Protein AF-A0A3D0NGF1-F1 (afdb_monomer_lite)

Radius of gyration: 16.73 Å; chains: 1; bounding box: 42×25×46 Å

pLDDT: mean 77.4, std 11.04, range [46.44, 92.19]

Structure (mmCIF, N/CA/C/O backbone):
data_AF-A0A3D0NGF1-F1
#
_entry.id   AF-A0A3D0NGF1-F1
#
loop_
_atom_site.group_PDB
_atom_site.id
_atom_site.type_symbol
_atom_site.label_atom_id
_atom_site.label_alt_id
_atom_site.label_comp_id
_atom_site.label_asym_id
_atom_site.label_entity_id
_atom_site.label_seq_id
_atom_site.pdbx_PDB_ins_code
_atom_site.Cartn_x
_atom_site.Cartn_y
_atom_site.Cartn_z
_atom_site.occupancy
_atom_site.B_iso_or_equiv
_atom_site.auth_seq_id
_atom_site.auth_comp_id
_atom_site.auth_asym_id
_atom_site.auth_atom_id
_atom_site.pdbx_PDB_model_num
ATOM 1 N N . MET A 1 1 ? 5.523 2.176 21.029 1.00 46.44 1 MET A N 1
ATOM 2 C CA . MET A 1 1 ? 6.714 2.808 20.425 1.00 46.44 1 MET A CA 1
ATOM 3 C C . MET A 1 1 ? 6.992 2.084 19.118 1.00 46.44 1 MET A C 1
ATOM 5 O O . MET A 1 1 ? 7.255 0.888 19.196 1.00 46.44 1 MET A O 1
ATOM 9 N N . PRO A 1 2 ? 6.866 2.718 17.939 1.00 51.97 2 PRO A N 1
ATOM 10 C CA . PRO A 1 2 ? 7.411 2.127 16.721 1.00 51.97 2 PRO A CA 1
ATOM 11 C C . PRO A 1 2 ? 8.915 1.901 16.941 1.00 51.97 2 PRO A C 1
ATOM 13 O O . PRO A 1 2 ? 9.584 2.763 17.514 1.00 51.97 2 PRO A O 1
ATOM 16 N N . GLY A 1 3 ? 9.436 0.730 16.567 1.00 56.44 3 GLY A N 1
ATOM 17 C CA . GLY A 1 3 ? 10.875 0.470 16.625 1.00 56.44 3 GLY A CA 1
ATOM 18 C C . GLY A 1 3 ? 11.618 1.487 15.756 1.00 56.44 3 GLY A C 1
ATOM 19 O O . GLY A 1 3 ? 11.115 1.848 14.695 1.00 56.44 3 GLY A O 1
ATOM 20 N N . LEU A 1 4 ? 12.791 1.942 16.206 1.00 60.41 4 LEU A N 1
ATOM 21 C CA . LEU A 1 4 ? 13.599 3.064 15.684 1.00 60.41 4 LEU A CA 1
ATOM 22 C C . LEU A 1 4 ? 14.004 3.007 14.184 1.00 60.41 4 LEU A C 1
ATOM 24 O O . LEU A 1 4 ? 14.821 3.811 13.750 1.00 60.41 4 LEU A O 1
ATOM 28 N N . GLY A 1 5 ? 13.450 2.089 13.387 1.00 63.31 5 GLY A N 1
ATOM 29 C CA . GLY A 1 5 ? 13.681 1.950 11.945 1.00 63.31 5 GLY A CA 1
ATOM 30 C C . GLY A 1 5 ? 12.417 1.875 11.078 1.00 63.31 5 GLY A C 1
ATOM 31 O O . GLY A 1 5 ? 12.544 1.731 9.867 1.00 63.31 5 GLY A O 1
ATOM 32 N N . TYR A 1 6 ? 11.213 1.969 11.653 1.00 69.62 6 TYR A N 1
ATOM 33 C CA . TYR A 1 6 ? 9.962 1.915 10.887 1.00 69.62 6 TYR A CA 1
ATOM 34 C C . TYR A 1 6 ? 9.296 3.283 10.807 1.00 69.62 6 TYR A C 1
ATOM 36 O O . TYR A 1 6 ? 9.273 4.039 11.780 1.00 69.62 6 TYR A O 1
ATOM 44 N N . LEU A 1 7 ? 8.712 3.579 9.643 1.00 70.56 7 LEU A N 1
ATOM 45 C CA . LEU A 1 7 ? 7.881 4.762 9.460 1.00 70.56 7 LEU A CA 1
ATOM 46 C C . LEU A 1 7 ? 6.749 4.759 10.498 1.00 70.56 7 LEU A C 1
ATOM 48 O O . LEU A 1 7 ? 6.091 3.739 10.716 1.00 70.56 7 LEU A O 1
ATOM 52 N N . ASN A 1 8 ? 6.510 5.912 11.123 1.00 74.44 8 ASN A N 1
ATOM 53 C CA . ASN A 1 8 ? 5.393 6.099 12.042 1.00 74.44 8 ASN A CA 1
ATOM 54 C C . ASN A 1 8 ? 4.078 6.215 11.253 1.00 74.44 8 ASN A C 1
ATOM 56 O O . ASN A 1 8 ? 3.576 7.310 11.009 1.00 74.44 8 ASN A O 1
ATOM 60 N N . THR A 1 9 ? 3.561 5.074 10.809 1.00 72.00 9 THR A N 1
ATOM 61 C CA . THR A 1 9 ? 2.346 4.954 10.001 1.00 72.00 9 THR A CA 1
ATOM 62 C C . THR A 1 9 ? 1.395 3.926 10.619 1.00 72.00 9 THR A C 1
ATOM 64 O O . THR A 1 9 ? 1.863 2.944 11.206 1.00 72.00 9 THR A O 1
ATOM 67 N N . PRO A 1 10 ? 0.065 4.100 10.468 1.00 73.12 10 PRO A N 1
ATOM 68 C CA . PRO A 1 10 ? -0.891 3.052 10.808 1.00 73.12 10 PRO A CA 1
ATOM 69 C C . PRO A 1 10 ? -0.653 1.774 9.996 1.00 73.12 10 PRO A C 1
ATOM 71 O O . PRO A 1 10 ? -1.002 0.706 10.466 1.00 73.12 10 PRO A O 1
ATOM 74 N N . TRP A 1 11 ? -0.021 1.841 8.824 1.00 71.31 11 TRP A N 1
ATOM 75 C CA . TRP A 1 11 ? 0.274 0.676 7.986 1.00 71.31 11 TRP A CA 1
ATOM 76 C C . TRP A 1 11 ? 1.779 0.572 7.745 1.00 71.31 11 TRP A C 1
ATOM 78 O O . TRP A 1 11 ? 2.259 1.008 6.693 1.00 71.31 11 TRP A O 1
ATOM 88 N N . PRO A 1 12 ? 2.564 0.063 8.713 1.00 63.84 12 PRO A N 1
ATOM 89 C CA . PRO A 1 12 ? 3.952 -0.266 8.429 1.00 63.84 12 PRO A CA 1
ATOM 90 C C . PRO A 1 12 ? 3.957 -1.277 7.276 1.00 63.84 12 PRO A C 1
ATOM 92 O O . PRO A 1 12 ? 3.125 -2.175 7.235 1.00 63.84 12 PRO A O 1
ATOM 95 N N . ALA A 1 13 ? 4.843 -1.100 6.295 1.00 56.59 13 ALA A N 1
ATOM 96 C CA . ALA A 1 13 ? 4.886 -1.959 5.107 1.00 56.59 13 ALA A CA 1
ATOM 97 C C . ALA A 1 13 ? 5.194 -3.441 5.433 1.00 56.59 13 ALA A C 1
ATOM 99 O O . ALA A 1 13 ? 5.007 -4.311 4.588 1.00 56.59 13 ALA A O 1
ATOM 100 N N . GLU A 1 14 ? 5.650 -3.735 6.654 1.00 56.91 14 GLU A N 1
ATOM 101 C CA . GLU A 1 14 ? 5.624 -5.082 7.219 1.00 56.91 14 GLU A CA 1
ATOM 102 C C . GLU A 1 14 ? 4.257 -5.361 7.826 1.00 56.91 14 GLU A C 1
ATOM 104 O O . GLU A 1 14 ? 3.786 -4.538 8.597 1.00 56.91 14 GLU A O 1
ATOM 109 N N . ASP A 1 15 ? 3.688 -6.532 7.528 1.00 59.66 15 ASP A N 1
ATOM 110 C CA . ASP A 1 15 ? 2.359 -7.051 7.892 1.00 59.66 15 ASP A CA 1
ATOM 111 C C . ASP A 1 15 ? 1.924 -6.950 9.396 1.00 59.66 15 ASP A C 1
ATOM 113 O O . ASP A 1 15 ? 1.351 -7.877 9.957 1.00 59.66 15 ASP A O 1
ATOM 117 N N . GLY A 1 16 ? 2.112 -5.838 10.103 1.00 54.16 16 GLY A N 1
ATOM 118 C CA . GLY A 1 16 ? 1.586 -5.592 11.448 1.00 54.16 16 GLY A CA 1
ATOM 119 C C . GLY A 1 16 ? 2.279 -6.359 12.583 1.00 54.16 16 GLY A C 1
ATOM 120 O O . GLY A 1 16 ? 1.648 -6.615 13.606 1.00 54.16 16 GLY A O 1
ATOM 121 N N . GLY A 1 17 ? 3.558 -6.727 12.441 1.00 58.38 17 GLY A N 1
ATOM 122 C CA . GLY A 1 17 ? 4.343 -7.427 13.474 1.00 58.38 17 GLY A CA 1
ATOM 123 C C . GLY A 1 17 ? 4.619 -8.909 13.161 1.00 58.38 17 GLY A C 1
ATOM 124 O O . GLY A 1 17 ? 4.327 -9.366 12.056 1.00 58.38 17 GLY A O 1
ATOM 125 N N . PRO A 1 18 ? 5.183 -9.691 14.109 1.00 58.50 18 PRO A N 1
ATOM 126 C CA . PRO A 1 18 ? 5.693 -11.047 13.849 1.00 58.50 18 PRO A CA 1
ATOM 127 C C . PRO A 1 18 ? 4.665 -12.021 13.262 1.00 58.50 18 PRO A C 1
ATOM 129 O O . PRO A 1 18 ? 5.024 -12.929 12.518 1.00 58.50 18 PRO A O 1
ATOM 132 N N . ALA A 1 19 ? 3.387 -11.821 13.590 1.00 63.22 19 ALA A N 1
ATOM 133 C CA . ALA A 1 19 ? 2.283 -12.669 13.153 1.00 63.22 19 ALA A CA 1
ATOM 134 C C . ALA A 1 19 ? 1.748 -12.331 11.749 1.00 63.22 19 ALA A C 1
ATOM 136 O O . ALA A 1 19 ? 0.891 -13.049 11.243 1.00 63.22 19 ALA A O 1
ATOM 137 N N . ARG A 1 20 ? 2.241 -11.261 11.118 1.00 63.72 20 ARG A N 1
ATOM 138 C CA . ARG A 1 20 ? 1.892 -10.861 9.751 1.00 63.72 20 ARG A CA 1
ATOM 139 C C . ARG A 1 20 ? 0.385 -10.702 9.479 1.00 63.72 20 ARG A C 1
ATOM 141 O O . ARG A 1 20 ? -0.120 -11.110 8.439 1.00 63.72 20 ARG A O 1
ATOM 148 N N . LEU A 1 21 ? -0.347 -10.120 10.426 1.00 65.00 21 LEU A N 1
ATOM 149 C CA . LEU A 1 21 ? -1.810 -10.051 10.393 1.00 65.00 21 LEU A CA 1
ATOM 150 C C . LEU A 1 21 ? -2.392 -8.890 9.570 1.00 65.00 21 LEU A C 1
ATOM 152 O O . LEU A 1 21 ? -3.609 -8.744 9.546 1.00 65.00 21 LEU A O 1
ATOM 156 N N . GLN A 1 22 ? -1.566 -8.065 8.910 1.00 67.19 22 GLN A N 1
ATOM 157 C CA . GLN A 1 22 ? -2.025 -6.911 8.112 1.00 67.19 22 GLN A CA 1
ATOM 158 C C . GLN A 1 22 ? -3.021 -6.017 8.868 1.00 67.19 22 GLN A C 1
ATOM 160 O O . GLN A 1 22 ? -3.989 -5.519 8.300 1.00 67.19 22 GLN A O 1
ATOM 165 N N . VAL A 1 23 ? -2.810 -5.835 10.172 1.00 68.00 23 VAL A N 1
ATOM 166 C CA . VAL A 1 23 ? -3.632 -4.959 11.012 1.00 68.00 23 VAL A CA 1
ATOM 167 C C . VAL A 1 23 ? -2.951 -3.608 11.177 1.00 68.00 23 VAL A C 1
ATOM 169 O O . VAL A 1 23 ? -1.723 -3.557 11.310 1.00 68.00 23 VAL A O 1
ATOM 172 N N . PRO A 1 24 ? -3.717 -2.506 11.186 1.00 72.38 24 PRO A N 1
ATOM 173 C CA . PRO A 1 24 ? -3.121 -1.205 11.353 1.00 72.38 24 PRO A CA 1
ATOM 174 C C . PRO A 1 24 ? -2.587 -1.042 12.773 1.00 72.38 24 PRO A C 1
ATOM 176 O O . PRO A 1 24 ? -3.258 -1.332 13.764 1.00 72.38 24 PRO A O 1
ATOM 179 N N . ASN A 1 25 ? -1.354 -0.568 12.872 1.00 72.38 25 ASN A N 1
ATOM 180 C CA . ASN A 1 25 ? -0.662 -0.369 14.129 1.00 72.38 25 ASN A CA 1
ATOM 181 C C . ASN A 1 25 ? -1.323 0.757 14.938 1.00 72.38 25 ASN A C 1
ATOM 183 O O . ASN A 1 25 ? -1.412 1.893 14.474 1.00 72.38 25 ASN A O 1
ATOM 187 N N . GLY A 1 26 ? -1.762 0.444 16.159 1.00 71.62 26 GLY A N 1
ATOM 188 C CA . GLY A 1 26 ? -2.309 1.429 17.096 1.00 71.62 26 GLY A CA 1
ATO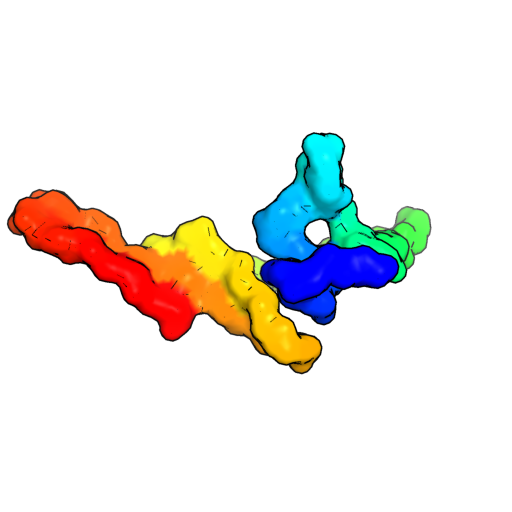M 189 C C . GLY A 1 26 ? -3.637 2.072 16.674 1.00 71.62 26 GLY A C 1
ATOM 190 O O . GLY A 1 26 ? -4.030 3.064 17.283 1.00 71.62 26 GLY A O 1
ATOM 191 N N . ALA A 1 27 ? -4.331 1.533 15.664 1.00 70.94 27 ALA A N 1
ATOM 192 C CA . ALA A 1 27 ? -5.609 2.052 15.180 1.00 70.94 27 ALA A CA 1
ATOM 193 C C . ALA A 1 27 ? -6.657 0.939 15.032 1.00 70.94 27 ALA A C 1
ATOM 195 O O . ALA A 1 27 ? -6.334 -0.204 14.720 1.00 70.94 27 ALA A O 1
ATOM 196 N N . ALA A 1 28 ? -7.934 1.284 15.208 1.00 70.44 28 ALA A N 1
ATOM 197 C CA . ALA A 1 28 ? -9.067 0.350 15.177 1.00 70.44 28 ALA A CA 1
ATOM 198 C C . ALA A 1 28 ? -9.462 -0.134 13.759 1.00 70.44 28 ALA A C 1
ATOM 200 O O . ALA A 1 28 ? -10.608 -0.511 13.518 1.00 70.44 28 ALA A O 1
ATOM 201 N N . GLY A 1 29 ? -8.546 -0.108 12.789 1.00 74.56 29 GLY A N 1
ATOM 202 C CA . GLY A 1 29 ? -8.895 -0.357 11.391 1.00 74.56 29 GLY A CA 1
ATOM 203 C C . GLY A 1 29 ? -9.732 0.769 10.794 1.00 74.56 29 GLY A C 1
ATOM 204 O O . GLY A 1 29 ? -9.552 1.938 11.122 1.00 74.56 29 GLY A O 1
ATOM 205 N N . LEU A 1 30 ? -10.651 0.406 9.900 1.00 78.19 30 LEU A N 1
ATOM 206 C CA . LEU A 1 30 ? -11.573 1.346 9.257 1.00 78.19 30 LEU A CA 1
ATOM 207 C C . LEU A 1 30 ? -12.735 1.780 10.170 1.00 78.19 30 LEU A C 1
ATOM 209 O O . LEU A 1 30 ? -13.485 2.667 9.783 1.00 78.19 30 LEU A O 1
ATOM 213 N N . GLY A 1 31 ? -12.897 1.170 11.354 1.00 81.62 31 GLY A N 1
ATOM 214 C CA . GLY A 1 31 ? -13.901 1.576 12.346 1.00 81.62 31 GLY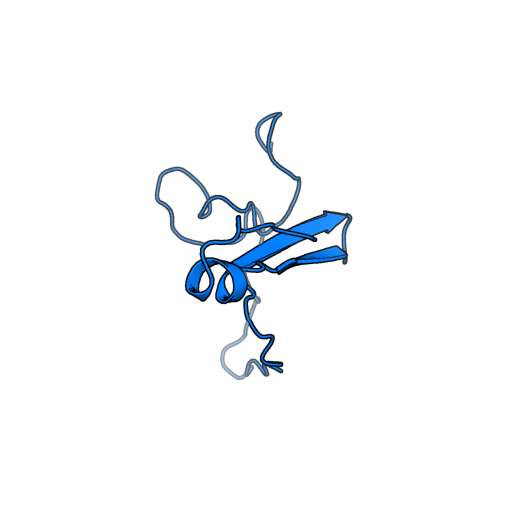 A CA 1
ATOM 215 C C . GLY A 1 31 ? -15.364 1.396 11.922 1.00 81.62 31 GLY A C 1
ATOM 216 O O . GLY A 1 31 ? -16.218 2.094 12.455 1.00 81.62 31 GLY A O 1
ATOM 217 N N . LEU A 1 32 ? -15.653 0.491 10.977 1.00 84.19 32 LEU A N 1
ATOM 218 C CA . LEU A 1 32 ? -16.991 0.333 10.395 1.00 84.19 32 LEU A CA 1
ATOM 219 C C . LEU A 1 32 ? -18.019 -0.184 11.416 1.00 84.19 32 LEU A C 1
ATOM 221 O O . LEU A 1 32 ? -17.826 -1.235 12.031 1.00 84.19 32 LEU A O 1
ATOM 225 N N . GLY A 1 33 ? -19.141 0.524 11.545 1.00 88.44 33 GLY A N 1
ATOM 226 C CA . GLY A 1 33 ? -20.311 0.101 12.314 1.00 88.44 33 GLY A CA 1
ATOM 227 C C . GLY A 1 33 ? -21.204 -0.920 11.580 1.00 88.44 33 GLY A C 1
ATOM 228 O O . GLY A 1 33 ? -21.064 -1.117 10.373 1.00 88.44 33 GLY A O 1
ATOM 229 N N . PRO A 1 34 ? -22.188 -1.544 12.264 1.00 86.50 34 PRO A N 1
ATOM 230 C CA . PRO A 1 34 ? -22.998 -2.645 11.713 1.00 86.50 34 PRO A CA 1
ATOM 231 C C . PRO A 1 34 ? -23.770 -2.332 10.421 1.00 86.50 34 PRO A C 1
ATOM 233 O O . PRO A 1 34 ? -24.100 -3.243 9.665 1.00 86.50 34 PRO A O 1
ATOM 236 N N . ALA A 1 35 ? -24.083 -1.058 10.177 1.00 92.12 35 ALA A N 1
ATOM 237 C CA . ALA A 1 35 ? -24.819 -0.599 8.998 1.00 92.12 35 ALA A CA 1
ATOM 238 C C . ALA A 1 35 ? -23.949 0.195 8.007 1.00 92.12 35 ALA A C 1
ATOM 240 O O . ALA A 1 35 ? -24.445 0.635 6.968 1.00 92.12 35 ALA A O 1
ATOM 241 N N . GLU A 1 36 ? -22.665 0.394 8.309 1.00 92.19 36 GLU A N 1
ATOM 242 C CA . GLU A 1 36 ? -21.767 1.163 7.457 1.00 92.19 36 GLU A CA 1
ATOM 243 C C . GLU A 1 36 ? -21.221 0.299 6.323 1.00 92.19 36 GLU A C 1
ATOM 245 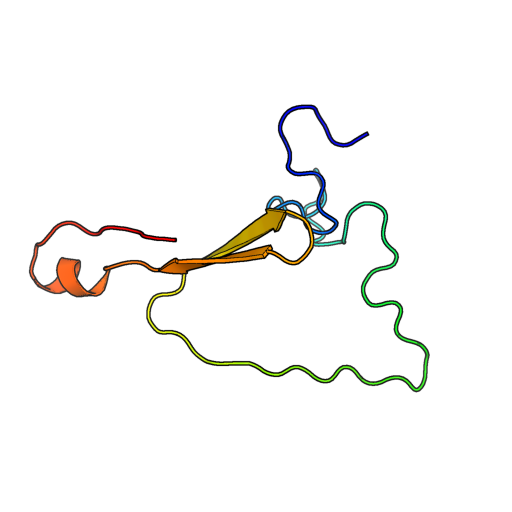O O . GLU A 1 36 ? -20.921 -0.885 6.481 1.00 92.19 36 GLU A O 1
ATOM 250 N N . ARG A 1 37 ? -21.094 0.903 5.140 1.00 86.12 37 ARG A N 1
ATOM 251 C CA . ARG A 1 37 ? -20.539 0.242 3.960 1.00 86.12 37 ARG A CA 1
ATOM 252 C C . ARG A 1 37 ? -19.330 1.004 3.469 1.00 86.12 37 ARG A C 1
ATOM 254 O O . ARG A 1 37 ? -19.394 2.211 3.248 1.00 86.12 37 ARG A O 1
ATOM 261 N N . LEU A 1 38 ? -18.254 0.268 3.231 1.00 88.00 38 LEU A N 1
ATOM 262 C CA . LEU A 1 38 ? -17.074 0.815 2.589 1.00 88.00 38 LEU A CA 1
ATOM 263 C C . LEU A 1 38 ? -17.356 1.053 1.104 1.00 88.00 38 LEU A C 1
ATOM 265 O O . LEU A 1 38 ? -17.882 0.181 0.411 1.00 88.00 38 LEU A O 1
ATOM 269 N N . GLN A 1 39 ? -16.952 2.218 0.611 1.00 87.12 39 GLN A N 1
ATOM 270 C CA . GLN A 1 39 ? -16.831 2.468 -0.817 1.00 87.12 39 GLN A CA 1
ATOM 271 C C . GLN A 1 39 ? -15.352 2.576 -1.158 1.00 87.12 39 GLN A C 1
ATOM 273 O O . GLN A 1 39 ? -14.606 3.307 -0.510 1.00 87.12 39 GLN A O 1
ATOM 278 N N . ALA A 1 40 ? -14.928 1.843 -2.180 1.00 85.56 40 ALA A N 1
ATOM 279 C CA . ALA A 1 40 ? -13.570 1.898 -2.687 1.00 85.56 40 ALA A CA 1
ATOM 280 C C . ALA A 1 40 ? -13.598 2.394 -4.129 1.00 85.56 40 ALA A C 1
ATOM 282 O O . ALA A 1 40 ? -14.372 1.907 -4.954 1.00 85.56 40 ALA A O 1
ATOM 283 N N . ARG A 1 41 ? -12.721 3.348 -4.443 1.00 86.94 41 ARG A N 1
ATOM 284 C CA . ARG A 1 41 ? -12.449 3.752 -5.819 1.00 86.94 41 ARG A CA 1
ATOM 285 C C . ARG A 1 41 ? -11.072 3.242 -6.198 1.00 86.94 41 ARG A C 1
ATOM 287 O O . ARG A 1 41 ? -10.072 3.701 -5.657 1.00 86.94 41 ARG A O 1
ATOM 294 N N . ALA A 1 42 ? -11.029 2.306 -7.136 1.00 83.69 42 ALA A N 1
ATOM 295 C CA . ALA A 1 42 ? -9.782 1.792 -7.676 1.00 83.69 42 ALA A CA 1
ATOM 296 C C . ALA A 1 42 ? -9.523 2.395 -9.059 1.00 83.69 42 ALA A C 1
ATOM 298 O O . ALA A 1 42 ? -10.433 2.523 -9.880 1.00 83.69 42 ALA A O 1
ATOM 299 N N . VAL A 1 43 ? -8.268 2.743 -9.325 1.00 81.56 43 VAL A N 1
ATOM 300 C CA . VAL A 1 43 ? -7.788 3.080 -10.666 1.00 81.56 43 VAL A CA 1
ATOM 301 C C . VAL A 1 43 ? -6.668 2.110 -10.989 1.00 81.56 43 VAL A C 1
ATOM 303 O O . VAL A 1 43 ? -5.712 1.985 -10.227 1.00 81.56 43 VAL A O 1
ATOM 306 N N . THR A 1 44 ? -6.780 1.418 -12.119 1.00 82.81 44 THR A N 1
ATOM 307 C CA . THR A 1 44 ? -5.737 0.482 -12.542 1.00 82.81 44 THR A CA 1
ATOM 308 C C . THR A 1 44 ? -4.543 1.259 -13.086 1.00 82.81 44 THR A C 1
ATOM 310 O O . THR A 1 44 ? -4.687 2.117 -13.961 1.00 82.81 44 THR A O 1
ATOM 313 N N . ARG A 1 45 ? -3.349 0.953 -12.575 1.00 84.12 45 ARG A N 1
ATOM 314 C CA . ARG A 1 45 ? -2.074 1.461 -13.085 1.00 84.12 45 ARG A CA 1
ATOM 315 C C . ARG A 1 45 ? -1.232 0.288 -13.571 1.00 84.12 45 ARG A C 1
ATOM 317 O O . ARG A 1 45 ? -1.127 -0.735 -12.902 1.00 84.12 45 ARG A O 1
ATOM 324 N N . LEU A 1 46 ? -0.675 0.425 -14.772 1.00 82.12 46 LEU A N 1
ATOM 325 C CA . LEU A 1 46 ? 0.157 -0.614 -15.365 1.00 82.12 46 LEU A CA 1
ATOM 326 C C . LEU A 1 46 ? 1.495 -0.675 -14.620 1.00 82.12 46 LEU A C 1
ATOM 328 O O . LEU A 1 46 ? 2.116 0.358 -14.379 1.00 82.12 46 LEU A O 1
ATOM 332 N N . MET A 1 47 ? 1.964 -1.891 -14.338 1.00 84.94 47 MET A N 1
ATOM 333 C CA . MET A 1 47 ? 3.301 -2.147 -13.782 1.00 84.94 47 MET A CA 1
ATOM 334 C C . MET A 1 47 ? 3.551 -1.549 -12.391 1.00 84.94 47 MET A C 1
ATOM 336 O O . MET A 1 47 ? 4.698 -1.290 -12.028 1.00 84.94 47 MET A O 1
ATOM 340 N N . SER A 1 48 ? 2.490 -1.334 -11.619 1.00 82.88 48 SER A N 1
ATOM 341 C CA . SER A 1 48 ? 2.575 -0.968 -10.208 1.00 82.88 48 SER A CA 1
ATOM 342 C C . SER A 1 48 ? 2.819 -2.208 -9.356 1.00 82.88 48 SER A C 1
ATOM 344 O O . SER A 1 48 ? 2.123 -3.207 -9.522 1.00 82.88 48 SER A O 1
ATOM 346 N N . THR A 1 49 ? 3.808 -2.157 -8.466 1.00 77.56 49 THR A N 1
ATOM 347 C CA . THR A 1 49 ? 4.229 -3.325 -7.668 1.00 77.56 49 THR A CA 1
ATOM 348 C C . THR A 1 49 ? 4.096 -3.113 -6.169 1.00 77.56 49 THR A C 1
ATOM 350 O O . THR A 1 49 ? 3.875 -4.080 -5.448 1.00 77.56 49 THR A O 1
ATOM 353 N N . MET A 1 50 ? 4.213 -1.874 -5.689 1.00 81.31 50 MET A N 1
ATOM 354 C CA . MET A 1 50 ? 4.163 -1.569 -4.263 1.00 81.31 50 MET A CA 1
ATOM 355 C C . MET A 1 50 ? 3.667 -0.145 -4.028 1.00 81.31 50 MET A C 1
ATOM 357 O O . MET A 1 50 ? 3.975 0.759 -4.804 1.00 81.31 50 MET A O 1
ATOM 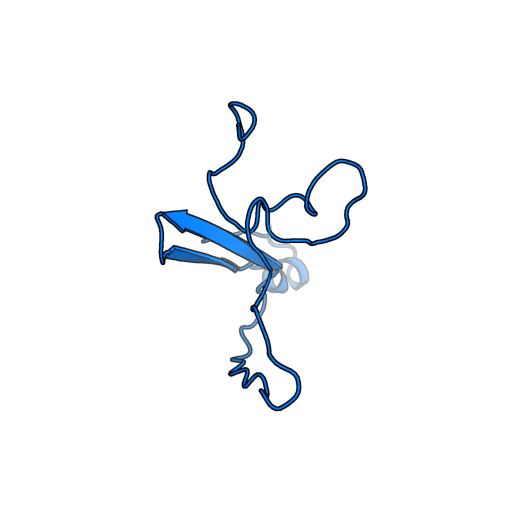361 N N . THR A 1 51 ? 2.944 0.054 -2.930 1.00 83.12 51 THR A N 1
ATOM 362 C CA . THR A 1 51 ? 2.585 1.375 -2.413 1.00 83.12 51 THR A CA 1
ATOM 363 C C . THR A 1 51 ? 3.343 1.608 -1.113 1.00 83.12 51 THR A C 1
ATOM 365 O O . THR A 1 51 ? 3.358 0.733 -0.251 1.00 83.12 51 THR A O 1
ATOM 368 N N . VAL A 1 52 ? 3.966 2.773 -0.967 1.00 79.69 52 VAL A N 1
ATOM 369 C CA . VAL A 1 52 ? 4.715 3.167 0.230 1.00 79.69 52 VAL A CA 1
ATOM 370 C C . VAL A 1 52 ? 4.088 4.431 0.802 1.00 79.69 52 VAL A C 1
ATOM 372 O O . VAL A 1 52 ? 3.705 5.334 0.060 1.00 79.69 52 VAL A O 1
ATOM 375 N N . LEU A 1 53 ? 3.956 4.489 2.123 1.00 80.19 53 LEU A N 1
ATOM 376 C CA . LEU A 1 53 ? 3.469 5.679 2.816 1.00 80.19 53 LEU A CA 1
ATOM 377 C C . LEU A 1 53 ? 4.643 6.614 3.135 1.00 80.19 53 LEU A C 1
ATOM 379 O O . LEU A 1 53 ? 5.751 6.141 3.377 1.00 80.19 53 LEU A O 1
ATOM 383 N N . GLY A 1 54 ? 4.403 7.924 3.097 1.00 78.75 54 GLY A N 1
ATOM 384 C CA . GLY A 1 54 ? 5.370 8.962 3.474 1.00 78.75 54 GLY A CA 1
ATOM 385 C C . GLY A 1 54 ? 4.931 9.724 4.721 1.00 78.75 54 GLY A C 1
ATOM 386 O O . GLY A 1 54 ? 4.508 9.121 5.711 1.00 78.75 54 GLY A O 1
ATOM 387 N N . ALA A 1 55 ? 5.004 11.057 4.677 1.00 81.94 55 ALA A N 1
ATOM 388 C CA . ALA A 1 55 ? 4.367 11.902 5.686 1.00 81.94 55 ALA A CA 1
ATOM 389 C C . ALA A 1 55 ? 2.830 11.695 5.696 1.00 81.94 55 ALA A C 1
ATOM 391 O O . ALA A 1 55 ? 2.276 11.120 4.753 1.00 81.94 55 ALA A O 1
ATOM 392 N N . PRO A 1 56 ? 2.099 12.137 6.739 1.00 80.06 56 PRO A N 1
ATOM 393 C CA . PRO A 1 56 ? 0.645 11.984 6.790 1.00 80.06 56 PRO A CA 1
ATOM 394 C C . PRO A 1 56 ? -0.053 12.520 5.528 1.00 80.06 56 PRO A C 1
ATOM 396 O O . PRO A 1 56 ? 0.056 13.699 5.204 1.00 80.06 56 PRO A O 1
ATOM 399 N N . GLY A 1 57 ? -0.777 11.643 4.824 1.00 80.75 57 GLY A N 1
ATOM 400 C CA . GLY A 1 57 ? -1.466 11.951 3.562 1.00 80.75 57 GLY A CA 1
ATOM 401 C C . GLY A 1 57 ? -0.668 11.635 2.292 1.00 80.75 57 GLY A C 1
ATOM 402 O O . GLY A 1 57 ? -1.246 11.617 1.206 1.00 80.75 57 GLY A O 1
ATOM 403 N N . GLU A 1 58 ? 0.625 11.329 2.405 1.00 84.69 58 GLU A N 1
ATOM 404 C CA . GLU A 1 58 ? 1.464 10.979 1.262 1.00 84.69 58 GLU A CA 1
ATOM 405 C C . GLU A 1 58 ? 1.418 9.483 0.957 1.00 84.69 58 GLU A C 1
ATOM 407 O O . GLU A 1 58 ? 1.669 8.630 1.816 1.00 84.69 58 GLU A O 1
ATOM 412 N N . VAL A 1 59 ? 1.139 9.175 -0.309 1.00 85.31 59 VAL A N 1
ATOM 413 C CA . VAL A 1 59 ? 1.098 7.817 -0.841 1.00 85.31 59 VAL A CA 1
ATOM 414 C C . VAL A 1 59 ? 1.900 7.780 -2.132 1.00 85.31 59 VAL A C 1
ATOM 416 O O . VAL A 1 59 ? 1.582 8.465 -3.103 1.00 85.31 59 VAL A O 1
ATOM 419 N N . TYR A 1 60 ? 2.928 6.947 -2.140 1.00 84.31 60 TYR A N 1
ATOM 420 C CA . TYR A 1 60 ? 3.876 6.794 -3.230 1.00 84.31 60 TYR A CA 1
ATOM 421 C C . TYR A 1 60 ? 3.663 5.444 -3.915 1.00 84.31 60 TYR A C 1
ATOM 423 O O . TYR A 1 60 ? 3.542 4.423 -3.238 1.00 84.31 60 TYR A O 1
ATOM 431 N N . LEU A 1 61 ? 3.608 5.419 -5.249 1.00 87.62 61 LEU A N 1
ATOM 432 C CA . LEU A 1 61 ? 3.327 4.205 -6.021 1.00 87.62 61 LEU A CA 1
ATOM 433 C C . LEU A 1 61 ? 4.556 3.789 -6.824 1.00 87.62 61 LEU A C 1
ATOM 435 O O . LEU A 1 61 ? 4.874 4.384 -7.852 1.00 87.62 61 LEU A O 1
ATOM 439 N N . LEU A 1 62 ? 5.204 2.709 -6.399 1.00 86.38 62 LEU A N 1
ATOM 440 C CA . LEU A 1 62 ? 6.337 2.154 -7.117 1.00 86.38 62 LEU A CA 1
ATOM 441 C C . LEU A 1 62 ? 5.867 1.526 -8.434 1.00 86.38 62 LEU A C 1
ATOM 443 O O . LEU A 1 62 ? 5.026 0.621 -8.458 1.00 86.38 62 LEU A O 1
ATOM 447 N N . THR A 1 63 ? 6.446 1.995 -9.537 1.00 87.62 63 THR A N 1
ATOM 448 C CA . THR A 1 63 ? 6.219 1.462 -10.885 1.00 87.62 63 THR A CA 1
ATOM 449 C C . THR A 1 63 ? 7.503 0.879 -11.463 1.00 87.62 63 THR A C 1
ATOM 451 O O . THR A 1 63 ? 8.590 1.420 -11.262 1.00 87.62 63 THR A O 1
ATOM 454 N N . HIS A 1 64 ? 7.389 -0.236 -12.184 1.00 84.00 64 HIS A N 1
ATOM 455 C CA . HIS A 1 64 ? 8.519 -0.942 -12.794 1.00 84.00 64 HIS A CA 1
ATOM 456 C C . HIS A 1 64 ? 8.507 -0.824 -14.319 1.00 84.00 64 HIS A C 1
ATOM 458 O O . HIS A 1 64 ? 7.453 -0.796 -14.941 1.00 84.00 64 HIS A O 1
ATOM 464 N N . SER A 1 65 ? 9.681 -0.869 -14.949 1.00 84.44 65 SER A N 1
ATOM 465 C CA . SER A 1 65 ? 9.845 -0.965 -16.408 1.00 84.44 65 SER A CA 1
ATOM 466 C C . SER A 1 65 ? 10.049 -2.410 -16.906 1.00 84.44 65 SER A C 1
ATOM 468 O O . SER A 1 65 ? 10.761 -2.661 -17.874 1.00 84.44 65 SER A O 1
ATOM 470 N N . ALA A 1 66 ? 9.378 -3.382 -16.279 1.00 82.62 66 ALA A N 1
ATOM 471 C CA . ALA A 1 66 ? 9.434 -4.818 -16.590 1.00 82.62 66 ALA A CA 1
ATOM 472 C C . ALA A 1 66 ? 9.183 -5.230 -18.064 1.00 82.62 66 ALA A C 1
ATOM 474 O O . ALA A 1 66 ? 9.690 -6.260 -18.494 1.00 82.62 66 ALA A O 1
ATOM 475 N N . ILE A 1 67 ? 8.461 -4.446 -18.878 1.00 85.19 67 ILE A N 1
ATOM 476 C CA . ILE A 1 67 ? 8.238 -4.743 -20.306 1.00 85.19 67 ILE A CA 1
ATOM 477 C C . ILE A 1 67 ? 9.566 -4.719 -21.075 1.00 85.19 67 ILE A C 1
ATOM 479 O O . ILE A 1 67 ? 9.754 -5.523 -21.985 1.00 85.19 67 ILE A O 1
ATOM 483 N N . ARG A 1 68 ? 10.517 -3.864 -20.673 1.00 85.56 68 ARG A N 1
ATOM 484 C CA . ARG A 1 68 ? 11.838 -3.746 -21.313 1.00 85.56 68 ARG A CA 1
ATOM 485 C C . ARG A 1 68 ? 12.647 -5.044 -21.238 1.00 85.56 68 ARG A C 1
ATOM 487 O O . ARG A 1 68 ? 13.410 -5.326 -22.158 1.00 85.56 68 ARG A O 1
ATOM 494 N N . ALA A 1 69 ? 12.406 -5.873 -20.221 1.00 86.56 69 ALA A N 1
ATOM 495 C CA . ALA A 1 69 ? 13.045 -7.181 -20.092 1.00 86.56 69 ALA A CA 1
ATOM 496 C C . ALA A 1 69 ? 12.689 -8.132 -21.246 1.00 86.56 69 ALA A C 1
ATOM 498 O O . ALA A 1 69 ? 13.512 -8.955 -21.634 1.00 86.56 69 ALA A O 1
ATOM 499 N N . ARG A 1 70 ? 11.507 -7.980 -21.866 1.00 87.38 70 ARG A N 1
ATOM 500 C CA . ARG A 1 70 ? 11.114 -8.770 -23.050 1.00 87.38 70 ARG A CA 1
ATOM 501 C C . ARG A 1 70 ? 11.971 -8.472 -24.284 1.00 87.38 70 ARG A C 1
ATOM 503 O O . ARG A 1 70 ? 11.941 -9.241 -25.233 1.00 87.38 70 ARG A O 1
ATOM 510 N N . LEU A 1 71 ? 12.719 -7.369 -24.262 1.00 91.50 71 LEU A N 1
ATOM 511 C CA . LEU A 1 71 ? 13.656 -6.950 -25.304 1.00 91.50 71 LEU A CA 1
ATOM 512 C C . LEU A 1 71 ? 15.124 -7.127 -24.868 1.00 91.50 71 LEU A C 1
ATOM 514 O O . LEU A 1 71 ? 16.016 -6.566 -25.495 1.00 91.50 71 LEU A O 1
ATOM 518 N N . GLY A 1 72 ? 15.386 -7.845 -23.768 1.00 91.75 72 GLY A N 1
ATOM 519 C CA . GLY A 1 72 ? 16.738 -8.053 -23.233 1.00 91.75 72 GLY A CA 1
ATOM 520 C C . GLY A 1 72 ? 17.347 -6.837 -22.522 1.00 91.75 72 GLY A C 1
ATOM 521 O O . GLY A 1 72 ? 18.540 -6.835 -22.232 1.00 91.75 72 GLY A O 1
ATOM 522 N N . LEU A 1 73 ? 16.558 -5.796 -22.233 1.00 91.69 73 LEU A N 1
ATOM 523 C CA . LEU A 1 73 ? 17.035 -4.580 -21.568 1.00 91.69 73 LEU A CA 1
ATOM 524 C C . LEU A 1 73 ? 16.826 -4.640 -20.039 1.00 91.69 73 LEU A C 1
ATOM 526 O O . LEU A 1 73 ? 15.829 -5.211 -19.589 1.00 91.69 73 LEU A O 1
ATOM 530 N N . PRO A 1 74 ? 17.690 -3.991 -19.226 1.00 89.00 74 PRO A N 1
ATOM 531 C CA . PRO A 1 74 ? 17.557 -3.985 -17.766 1.00 89.00 74 PRO A CA 1
ATOM 532 C C . PRO A 1 74 ? 16.236 -3.375 -17.298 1.00 89.00 74 PRO A C 1
ATOM 534 O O . PRO A 1 74 ? 15.779 -2.386 -17.867 1.00 89.00 74 PRO A O 1
ATOM 537 N N . THR A 1 75 ? 15.650 -3.892 -16.221 1.00 88.06 75 THR A N 1
ATOM 538 C CA . THR A 1 75 ? 14.487 -3.270 -15.573 1.00 88.06 75 THR A CA 1
ATOM 539 C C . THR A 1 75 ? 14.905 -2.125 -14.654 1.00 88.06 75 THR A C 1
ATOM 541 O O . THR A 1 75 ? 15.985 -2.146 -14.076 1.00 88.06 75 THR A O 1
ATOM 544 N N . SER A 1 76 ? 14.024 -1.148 -14.473 1.00 86.75 76 SER A N 1
ATOM 545 C CA . SER A 1 76 ? 14.176 -0.045 -13.520 1.00 86.75 76 SER A CA 1
ATOM 546 C C . SER A 1 76 ? 12.880 0.182 -12.749 1.00 86.75 76 SER A C 1
ATOM 548 O O . SER A 1 76 ? 11.804 -0.184 -13.230 1.00 86.75 76 SER A O 1
ATOM 550 N N . CYS A 1 77 ? 12.985 0.801 -11.576 1.00 83.62 77 CYS A N 1
ATOM 551 C CA . CYS A 1 77 ? 11.849 1.166 -10.734 1.00 83.62 77 CYS A CA 1
ATOM 552 C C . CYS A 1 77 ? 11.872 2.673 -10.481 1.00 83.62 77 CYS A C 1
ATOM 554 O O . CYS A 1 77 ? 12.949 3.264 -10.400 1.00 83.62 77 CYS A O 1
ATOM 556 N N . ARG A 1 78 ? 10.698 3.288 -10.349 1.00 81.19 78 ARG A N 1
ATOM 557 C CA . ARG A 1 78 ? 10.558 4.687 -9.931 1.00 81.19 78 ARG A CA 1
ATOM 558 C C . ARG A 1 78 ? 9.347 4.856 -9.027 1.00 81.19 78 ARG A C 1
ATOM 560 O O . ARG A 1 78 ? 8.369 4.119 -9.177 1.00 81.19 78 ARG A O 1
ATOM 567 N N . VAL A 1 79 ? 9.453 5.825 -8.1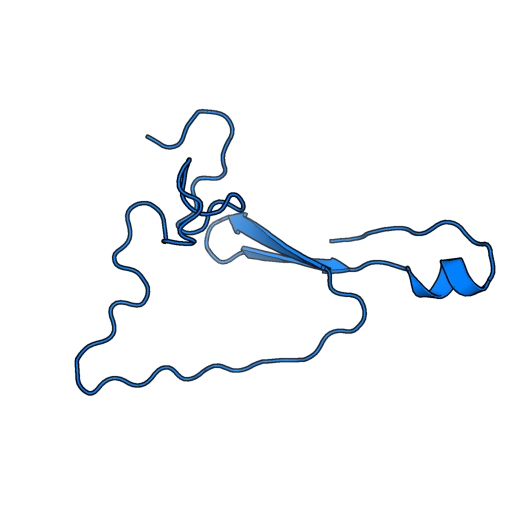31 1.00 79.81 79 VAL A N 1
ATOM 568 C CA . VAL A 1 79 ? 8.411 6.255 -7.200 1.00 79.81 79 VAL A CA 1
ATOM 569 C C . VAL A 1 79 ? 7.719 7.499 -7.744 1.00 79.81 79 VA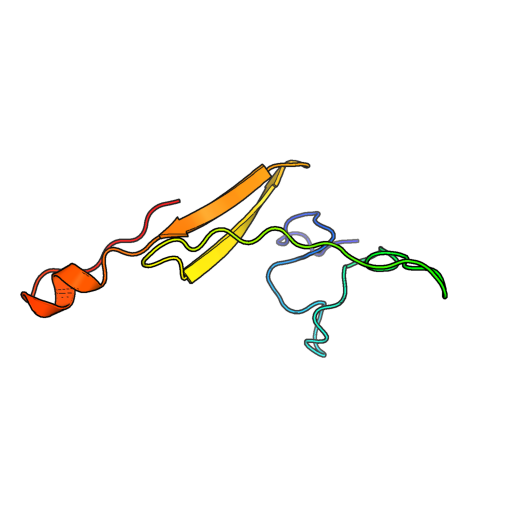L A C 1
ATOM 571 O O . VAL A 1 79 ? 8.436 8.320 -8.361 1.00 79.81 79 VAL A O 1
#

Secondary structure (DSSP, 8-state):
---TTS-SSSS-SSSSSTT---PPTTS-TT---TT----------TTEEEEEE-STT-EEEEEE-GGGGGGTPPP-EE-

Foldseek 3Di:
DPPPPFDPFQQTVQQADPVSPNGGPPDPPPPDDPPDDDDDDDDDDPQWDDWDADPVPDIDTKGKPVVVVVVVDDMDIDD

Sequence (79 aa):
MPGLGYLNTPWPAEDGGPARLQVPNGAAGLGLGPAERLQARAVTRLMSTMTVLGAPGEVYLLTHSAIRARLGLPTSCRV